Protein AF-A0A9E7IW46-F1 (afdb_monomer)

Foldseek 3Di:
DPDDPVVVVVVVVVVVVVVVVVVPPDDPDPPDDDDPPPPPPVPVVVVVVVVVVVVVVVVVVVVVVVVVVVVVVVVVVVVCCVPPVVVVVLQVVQQPDWEADPVVRDIDGGSAQADPVVRDGDPPPLPQFAFPVPRHTDGDDDQADPPPRGGTDD

Secondary structure (DSSP, 8-state):
-PPPHHHHHHHHHHHHHHHHHHHTSPPPPTT---------HHHHHHHHHHHHHHHHHHHHHHHHHHHHHHHHHHHHHHHHIIIIIIHHHHHHHHTT-EEE-TTT--EEE-SSSEETTTTEE--S----EEETTT--EESS--SB-TTT-PBEE-

Solvent-accessible surface area (backbone atoms only — not comparabl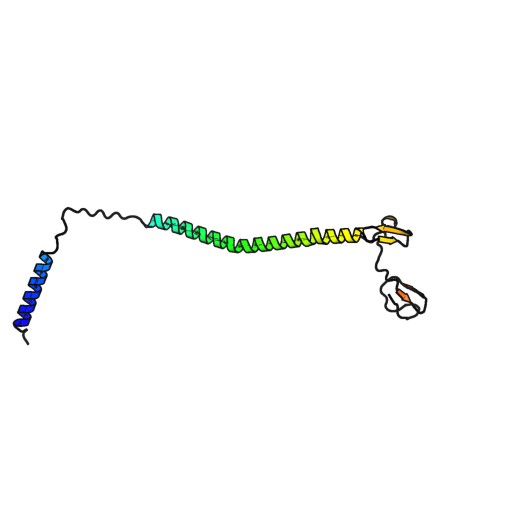e to full-atom values): 9333 Å² total; per-residue (Å²): 131,82,83,55,75,64,62,53,50,52,52,54,51,54,53,50,53,52,52,53,53,62,70,66,50,83,74,79,67,93,79,70,81,79,78,81,75,81,74,71,60,70,60,67,54,47,53,53,51,54,52,52,53,51,52,52,51,51,52,57,54,48,61,58,49,52,56,52,53,52,51,52,49,53,49,50,53,51,49,48,46,54,63,52,51,52,45,50,51,49,50,56,54,20,62,68,41,75,45,74,40,88,88,76,75,47,75,49,68,38,79,57,61,57,42,80,93,73,76,41,71,53,69,82,71,56,56,56,29,35,24,78,84,73,68,51,72,40,85,51,98,58,68,53,36,92,86,70,69,34,64,39,47,126

Radius of gyration: 52.68 Å; Cα contacts (8 Å, |Δi|>4): 105; chains: 1; bounding box: 88×34×141 Å

Mean predicted aligned error: 21.35 Å

pLDDT: mean 71.31, std 11.68, range [45.12, 92.69]

Structure (mmCIF, N/CA/C/O backbone):
data_AF-A0A9E7IW46-F1
#
_entry.id   AF-A0A9E7IW46-F1
#
loop_
_atom_site.group_PDB
_atom_site.id
_atom_site.type_symbol
_atom_site.label_atom_id
_atom_site.label_alt_id
_atom_site.label_comp_id
_atom_site.label_asym_id
_atom_site.label_entity_id
_atom_site.label_seq_id
_atom_site.pdbx_PDB_ins_code
_atom_site.Cartn_x
_atom_site.Cartn_y
_atom_site.Cartn_z
_atom_site.occupancy
_atom_site.B_iso_or_equiv
_atom_site.auth_seq_id
_atom_site.auth_comp_id
_atom_site.auth_asym_id
_atom_site.auth_atom_id
_atom_site.pdbx_PDB_model_num
ATOM 1 N N . MET A 1 1 ? 24.684 -23.004 -98.347 1.00 65.44 1 MET A N 1
ATOM 2 C CA . MET A 1 1 ? 24.538 -21.722 -99.066 1.00 65.44 1 MET A CA 1
ATOM 3 C C . MET A 1 1 ? 25.753 -20.869 -98.724 1.00 65.44 1 MET A C 1
ATOM 5 O O . MET A 1 1 ? 25.957 -20.652 -97.534 1.00 65.44 1 MET A O 1
ATOM 9 N N . PRO A 1 2 ? 26.607 -20.462 -99.676 1.00 74.56 2 PRO A N 1
ATOM 10 C CA . PRO A 1 2 ? 27.617 -19.445 -99.389 1.00 74.56 2 PRO A CA 1
ATOM 11 C C . PRO A 1 2 ? 26.929 -18.103 -99.060 1.00 74.56 2 PRO A C 1
ATOM 13 O O . PRO A 1 2 ? 25.852 -17.845 -99.607 1.00 74.56 2 PRO A O 1
ATOM 16 N N . PRO A 1 3 ? 27.501 -17.278 -98.162 1.00 72.75 3 PRO A N 1
ATOM 17 C CA . PRO A 1 3 ? 26.924 -15.987 -97.788 1.00 72.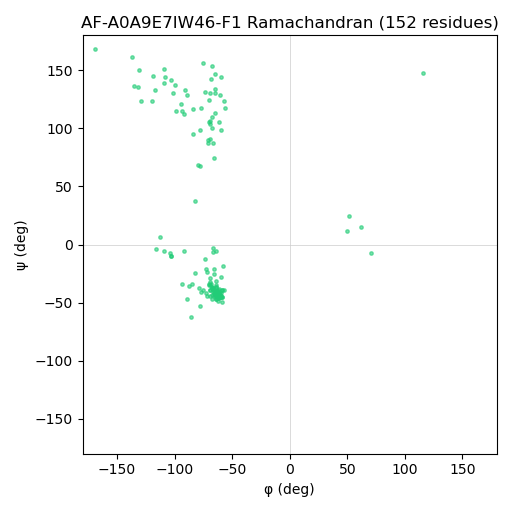75 3 PRO A CA 1
ATOM 18 C C . PRO A 1 3 ? 26.795 -15.068 -99.007 1.00 72.75 3 PRO A C 1
ATOM 20 O O . PRO A 1 3 ? 27.639 -15.100 -99.910 1.00 72.75 3 PRO A O 1
ATOM 23 N N . SER A 1 4 ? 25.728 -14.265 -99.044 1.00 82.75 4 SER A N 1
ATOM 24 C CA . SER A 1 4 ? 25.496 -13.346 -100.156 1.00 82.75 4 SER A CA 1
ATOM 25 C C . SER A 1 4 ? 26.556 -12.238 -100.158 1.00 82.75 4 SER A C 1
ATOM 27 O O . SER A 1 4 ? 27.130 -11.884 -99.125 1.00 82.75 4 SER A O 1
ATOM 29 N N . LYS A 1 5 ? 26.841 -11.669 -101.335 1.00 84.56 5 LYS A N 1
ATOM 30 C CA . LYS A 1 5 ? 27.820 -10.575 -101.467 1.00 84.56 5 LYS A CA 1
ATOM 31 C C . LYS A 1 5 ? 27.429 -9.345 -100.633 1.00 84.56 5 LYS A C 1
ATOM 33 O O . LYS A 1 5 ? 28.310 -8.609 -100.193 1.00 84.56 5 LYS A O 1
ATOM 38 N N . GLU A 1 6 ? 26.134 -9.151 -100.403 1.00 84.69 6 GLU A N 1
ATOM 39 C CA . GLU A 1 6 ? 25.577 -8.046 -99.620 1.00 84.69 6 GLU A CA 1
ATOM 40 C C . GLU A 1 6 ? 25.835 -8.231 -98.122 1.00 84.69 6 GLU A C 1
ATOM 42 O O . GLU A 1 6 ? 26.289 -7.294 -97.466 1.00 84.69 6 GLU A O 1
ATOM 47 N N . ASP A 1 7 ? 25.676 -9.452 -97.603 1.00 81.44 7 ASP A N 1
ATOM 48 C CA . ASP A 1 7 ? 25.956 -9.774 -96.194 1.00 81.44 7 ASP A CA 1
ATOM 49 C C . ASP A 1 7 ? 27.435 -9.555 -95.851 1.00 81.44 7 ASP A C 1
ATOM 51 O O . ASP A 1 7 ? 27.791 -9.032 -94.788 1.00 81.44 7 ASP A O 1
ATOM 55 N N . ILE A 1 8 ? 28.319 -9.914 -96.786 1.00 85.88 8 ILE A N 1
ATOM 56 C CA . ILE A 1 8 ? 29.760 -9.691 -96.654 1.00 85.88 8 ILE A CA 1
ATOM 57 C C . ILE A 1 8 ? 30.044 -8.183 -96.615 1.00 85.88 8 ILE A C 1
ATOM 59 O O . ILE A 1 8 ? 30.757 -7.716 -95.725 1.00 85.88 8 ILE A O 1
ATOM 63 N N . LEU A 1 9 ? 29.456 -7.405 -97.530 1.00 88.50 9 LEU A N 1
ATOM 64 C CA . LEU A 1 9 ? 29.654 -5.956 -97.594 1.00 88.50 9 LEU A CA 1
ATOM 65 C C . LEU A 1 9 ? 29.137 -5.241 -96.336 1.00 88.50 9 LEU A C 1
ATOM 67 O O . LEU A 1 9 ? 29.845 -4.397 -95.787 1.00 88.50 9 LEU A O 1
ATOM 71 N N . LEU A 1 10 ? 27.955 -5.617 -95.841 1.00 88.81 10 LEU A N 1
ATOM 72 C CA . LEU A 1 10 ? 27.380 -5.096 -94.596 1.00 88.81 10 LEU A CA 1
ATOM 73 C C . LEU A 1 10 ? 28.290 -5.374 -93.397 1.00 88.81 10 LEU A C 1
ATOM 75 O O . LEU A 1 10 ? 28.537 -4.485 -92.581 1.00 88.81 10 LEU A O 1
ATOM 79 N N . THR A 1 11 ? 28.866 -6.574 -93.332 1.00 85.75 11 THR A N 1
ATOM 80 C CA . THR A 1 11 ? 29.816 -6.943 -92.276 1.00 85.75 11 THR A CA 1
ATOM 81 C C . THR A 1 11 ? 31.098 -6.105 -92.351 1.00 85.75 11 THR A C 1
ATOM 83 O O . THR A 1 11 ? 31.601 -5.635 -91.326 1.00 85.75 11 THR A O 1
ATOM 86 N N . TYR A 1 12 ? 31.625 -5.864 -93.557 1.00 88.25 12 TYR A N 1
ATOM 87 C CA . TYR A 1 12 ? 32.799 -5.007 -93.753 1.00 88.25 12 TYR A CA 1
ATOM 88 C C . TYR A 1 12 ? 32.531 -3.545 -93.379 1.00 88.25 12 TYR A C 1
ATOM 90 O O . TYR A 1 12 ? 33.389 -2.911 -92.758 1.00 88.25 12 TYR A O 1
ATOM 98 N N . LEU A 1 13 ? 31.358 -3.010 -93.727 1.00 90.50 13 LEU A N 1
ATOM 99 C CA . LEU A 1 13 ? 30.970 -1.640 -93.386 1.00 90.50 13 LEU A CA 1
ATOM 100 C C . LEU A 1 13 ? 30.778 -1.475 -91.875 1.00 90.50 13 LEU A C 1
ATOM 102 O O . LEU A 1 13 ? 31.400 -0.591 -91.288 1.00 90.50 13 LEU A O 1
ATOM 106 N N . GLY A 1 14 ? 30.056 -2.392 -91.222 1.00 87.38 14 GLY A N 1
ATOM 107 C CA . GLY A 1 14 ? 29.874 -2.366 -89.768 1.00 87.38 14 GLY A CA 1
ATO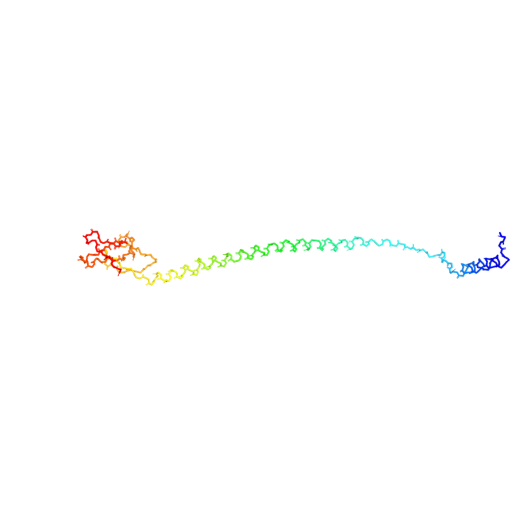M 108 C C . GLY A 1 14 ? 31.201 -2.424 -89.005 1.00 87.38 14 GLY A C 1
ATOM 109 O O . GLY A 1 14 ? 31.407 -1.685 -88.042 1.00 87.38 14 GLY A O 1
ATOM 110 N N . LYS A 1 15 ? 32.159 -3.233 -89.478 1.00 87.56 15 LYS A N 1
ATOM 111 C CA . LYS A 1 15 ? 33.501 -3.300 -88.879 1.00 87.56 15 LYS A CA 1
ATOM 112 C C . LYS A 1 15 ? 34.301 -2.009 -89.078 1.00 87.56 15 LYS A C 1
ATOM 114 O O . LYS A 1 15 ? 35.041 -1.602 -88.182 1.00 87.56 15 LYS A O 1
ATOM 119 N N . ARG A 1 16 ? 34.159 -1.352 -90.233 1.00 87.38 16 ARG A N 1
ATOM 120 C CA . ARG A 1 16 ? 34.808 -0.062 -90.510 1.00 87.38 16 ARG A CA 1
ATOM 121 C C . ARG A 1 16 ? 34.263 1.038 -89.597 1.00 87.38 16 ARG A C 1
ATOM 123 O O . ARG A 1 16 ? 35.059 1.793 -89.041 1.00 87.38 16 ARG A O 1
ATOM 130 N N . ASP A 1 17 ? 32.949 1.101 -89.416 1.00 86.94 17 ASP A N 1
ATOM 131 C CA . ASP A 1 17 ? 32.313 2.117 -88.574 1.00 86.94 17 ASP A CA 1
ATOM 132 C C . ASP A 1 17 ? 32.627 1.905 -87.088 1.00 86.94 17 ASP A C 1
ATOM 134 O O . ASP A 1 17 ? 32.957 2.862 -86.388 1.00 86.94 17 ASP A O 1
ATOM 138 N N . ALA A 1 18 ? 32.651 0.652 -86.619 1.00 80.38 18 ALA A N 1
ATOM 139 C CA . ALA A 1 18 ? 33.092 0.318 -85.263 1.00 80.38 18 ALA A CA 1
ATOM 140 C C . ALA A 1 18 ? 34.536 0.778 -84.991 1.00 80.38 18 ALA A C 1
ATOM 142 O O . ALA A 1 18 ? 34.806 1.406 -83.967 1.00 80.38 18 ALA A O 1
ATOM 143 N N . ASN A 1 19 ? 35.454 0.540 -85.934 1.00 80.38 19 ASN A N 1
ATOM 144 C CA . ASN A 1 19 ? 36.845 0.976 -85.799 1.00 80.38 19 ASN A CA 1
ATOM 145 C C . ASN A 1 19 ? 36.993 2.503 -85.835 1.00 80.38 19 ASN A C 1
ATOM 147 O O . ASN A 1 19 ? 37.801 3.047 -85.085 1.00 80.38 19 ASN A O 1
ATOM 151 N N . ARG A 1 20 ? 36.204 3.203 -86.661 1.00 80.94 20 ARG A N 1
ATOM 152 C CA . ARG A 1 20 ? 36.178 4.675 -86.683 1.00 80.94 20 ARG A CA 1
ATOM 153 C C . ARG A 1 20 ? 35.667 5.247 -85.356 1.00 80.94 20 ARG A C 1
ATOM 155 O O . ARG A 1 20 ? 36.205 6.231 -84.862 1.00 80.94 20 ARG A O 1
ATOM 162 N N . ASN A 1 21 ? 34.654 4.628 -84.755 1.00 77.00 21 ASN A N 1
ATOM 163 C CA . ASN A 1 21 ? 34.133 5.065 -83.460 1.00 77.00 21 ASN A CA 1
ATOM 164 C C . ASN A 1 21 ? 35.147 4.837 -82.330 1.00 77.00 21 ASN A C 1
ATOM 166 O O . ASN A 1 21 ? 35.302 5.704 -81.475 1.00 77.00 21 ASN A O 1
ATOM 170 N N . LEU A 1 22 ? 35.894 3.730 -82.368 1.00 75.44 22 LEU A N 1
ATOM 171 C CA . LEU A 1 22 ? 36.957 3.448 -81.400 1.00 75.44 22 LEU A CA 1
ATOM 172 C C . LEU A 1 22 ? 38.167 4.386 -81.556 1.00 75.44 22 LEU A C 1
ATOM 174 O O . LEU A 1 22 ? 38.800 4.736 -80.567 1.00 75.44 22 LEU A O 1
ATOM 178 N N . SER A 1 23 ? 38.491 4.841 -82.772 1.00 74.00 23 SER A N 1
ATOM 179 C CA . SER A 1 23 ? 39.558 5.839 -82.958 1.00 74.00 23 SER A CA 1
ATOM 180 C C . SER A 1 23 ? 39.166 7.236 -82.475 1.00 74.00 23 SER A C 1
ATOM 182 O O . SER A 1 23 ? 40.042 8.038 -82.167 1.00 74.00 23 SER A O 1
ATOM 184 N N . ASN A 1 24 ? 37.864 7.531 -82.417 1.00 70.75 24 ASN A N 1
ATOM 185 C CA . ASN A 1 24 ? 37.338 8.839 -82.025 1.00 70.75 24 ASN A CA 1
ATOM 186 C C . ASN A 1 24 ? 37.047 8.954 -80.520 1.00 70.75 24 ASN A C 1
ATOM 188 O O . ASN A 1 24 ? 36.697 10.040 -80.058 1.00 70.75 24 ASN A O 1
ATOM 192 N N . THR A 1 25 ? 37.177 7.873 -79.741 1.00 66.75 25 THR A N 1
ATOM 193 C CA . THR A 1 25 ? 37.107 7.981 -78.279 1.00 66.75 25 THR A CA 1
ATOM 194 C C . THR A 1 25 ? 38.342 8.719 -77.760 1.00 66.75 25 THR A C 1
ATOM 196 O O . THR A 1 25 ? 39.456 8.351 -78.143 1.00 66.75 25 THR A O 1
ATOM 199 N N . PRO A 1 26 ? 38.180 9.741 -76.899 1.00 67.00 26 PRO A N 1
ATOM 200 C CA . PRO A 1 26 ? 39.309 10.478 -76.348 1.00 67.00 26 PRO A CA 1
ATOM 201 C C . PRO A 1 26 ? 40.249 9.510 -75.625 1.00 67.00 26 PRO A C 1
ATOM 203 O O . PRO A 1 26 ? 39.835 8.751 -74.746 1.00 67.00 26 PRO A O 1
ATOM 206 N N . LYS A 1 27 ? 41.514 9.502 -76.048 1.00 63.44 27 LYS A N 1
ATOM 207 C CA . LYS A 1 27 ? 42.568 8.682 -75.449 1.00 63.44 27 LYS A CA 1
ATOM 208 C C . LYS A 1 27 ? 42.784 9.185 -74.013 1.00 63.44 27 LYS A C 1
ATOM 210 O O . LYS A 1 27 ? 42.898 10.398 -73.846 1.00 63.44 27 LYS A O 1
ATOM 215 N N . PRO A 1 28 ? 42.798 8.319 -72.986 1.00 63.12 28 PRO A N 1
ATOM 216 C CA . PRO A 1 28 ? 43.027 8.774 -71.620 1.00 63.12 28 PRO A CA 1
ATOM 217 C C . PRO A 1 28 ? 44.402 9.445 -71.537 1.00 63.12 28 PRO A C 1
ATOM 219 O O . PRO A 1 28 ? 45.390 8.876 -72.003 1.00 63.12 28 PRO A O 1
ATOM 222 N N . ASP A 1 29 ? 44.442 10.661 -70.990 1.00 65.06 29 ASP A N 1
ATOM 223 C CA . ASP A 1 29 ? 45.666 11.448 -70.839 1.00 65.06 29 ASP A CA 1
ATOM 224 C C . ASP A 1 29 ? 46.719 10.652 -70.055 1.00 65.06 29 ASP A C 1
ATOM 226 O O . ASP A 1 29 ? 46.544 10.330 -68.879 1.00 65.06 29 ASP A O 1
ATOM 230 N N . GLU A 1 30 ? 47.844 10.368 -70.712 1.00 62.75 30 GLU A N 1
ATOM 231 C CA . GLU A 1 30 ? 48.945 9.519 -70.227 1.00 62.75 30 GLU A CA 1
ATOM 232 C C . GLU A 1 30 ? 49.665 10.090 -68.982 1.00 62.75 30 GLU A C 1
ATOM 234 O O . GLU A 1 30 ? 50.493 9.419 -68.376 1.00 62.75 30 GLU A O 1
ATOM 239 N N . ASN A 1 31 ? 49.309 11.307 -68.548 1.00 59.41 31 ASN A N 1
ATOM 240 C CA . ASN A 1 31 ? 49.884 11.989 -67.383 1.00 59.41 31 ASN A CA 1
ATOM 241 C C . ASN A 1 31 ? 48.914 12.178 -66.198 1.00 59.41 31 ASN A C 1
ATOM 243 O O . ASN A 1 31 ? 49.279 12.829 -65.216 1.00 59.41 31 ASN A O 1
ATOM 247 N N . LEU A 1 32 ? 47.698 11.616 -66.231 1.00 60.91 32 LEU A N 1
ATOM 248 C CA . LEU A 1 32 ? 46.815 11.643 -65.060 1.00 60.91 32 LEU A CA 1
ATOM 249 C C . LEU A 1 32 ? 47.141 10.498 -64.090 1.00 60.91 32 LEU A C 1
ATOM 251 O O . LEU A 1 32 ? 46.637 9.380 -64.192 1.00 60.91 32 LEU A O 1
ATOM 255 N N . VAL A 1 33 ? 47.962 10.808 -63.085 1.00 57.22 33 VAL A N 1
ATOM 256 C CA . VAL A 1 33 ? 48.151 9.960 -61.902 1.00 57.22 33 VAL A CA 1
ATOM 257 C C . VAL A 1 33 ? 46.849 9.956 -61.097 1.00 57.22 33 VAL A C 1
ATOM 259 O O . VAL A 1 33 ? 46.566 10.886 -60.340 1.00 57.22 33 VAL A O 1
ATOM 262 N N . TYR A 1 34 ? 46.045 8.904 -61.233 1.00 59.41 34 TYR A N 1
ATOM 263 C CA . TYR A 1 34 ? 44.908 8.685 -60.345 1.00 59.41 34 TYR A CA 1
ATOM 264 C C . TYR A 1 34 ? 45.439 8.297 -58.954 1.00 59.41 34 TYR A C 1
ATOM 266 O O . TYR A 1 34 ? 45.914 7.188 -58.716 1.00 59.41 34 TYR A O 1
ATOM 274 N N . LYS A 1 35 ? 45.378 9.219 -57.990 1.00 52.25 35 LYS A N 1
ATOM 275 C CA . LYS A 1 35 ? 45.518 8.853 -56.576 1.00 52.25 35 LYS A CA 1
ATOM 276 C C . LYS A 1 35 ? 44.189 8.261 -56.121 1.00 52.25 35 LYS A C 1
ATOM 278 O O . LYS A 1 35 ? 43.264 8.997 -55.795 1.00 52.25 35 LYS A O 1
ATOM 283 N N . ALA A 1 36 ? 44.089 6.935 -56.084 1.00 53.88 36 ALA A N 1
ATOM 284 C CA . ALA A 1 36 ? 43.019 6.277 -55.345 1.00 53.88 36 ALA A CA 1
ATOM 285 C C . ALA A 1 36 ? 43.268 6.494 -53.844 1.00 53.88 36 ALA A C 1
ATOM 287 O O . ALA A 1 36 ? 43.995 5.740 -53.197 1.00 53.88 36 ALA A O 1
ATOM 288 N N . THR A 1 37 ? 42.716 7.565 -53.279 1.00 50.84 37 THR A N 1
ATOM 289 C CA . THR A 1 37 ? 42.599 7.705 -51.829 1.00 50.84 37 THR A CA 1
ATOM 290 C C . THR A 1 37 ? 41.579 6.681 -51.350 1.00 50.84 37 THR A C 1
ATOM 292 O O . THR A 1 37 ? 40.378 6.854 -51.531 1.00 50.84 37 THR A O 1
ATOM 295 N N . ILE A 1 38 ? 42.060 5.589 -50.749 1.00 57.91 38 ILE A N 1
ATOM 296 C CA . ILE A 1 38 ? 41.222 4.697 -49.944 1.00 57.91 38 ILE A CA 1
ATOM 297 C C . ILE A 1 38 ? 40.799 5.514 -48.722 1.00 57.91 38 ILE A C 1
ATOM 299 O O . ILE A 1 38 ? 41.480 5.548 -47.696 1.00 57.91 38 ILE A O 1
ATOM 303 N N . GLU A 1 39 ? 39.702 6.250 -48.847 1.00 52.59 39 GLU A N 1
ATOM 304 C CA . GLU A 1 39 ? 39.070 6.862 -47.695 1.00 52.59 39 GLU A CA 1
ATOM 305 C C . GLU A 1 39 ? 38.477 5.727 -46.866 1.00 52.59 39 GLU A C 1
ATOM 307 O O . GLU A 1 39 ? 37.487 5.102 -47.244 1.00 52.59 39 GLU A O 1
ATOM 312 N N . ASN A 1 40 ? 39.116 5.423 -45.737 1.00 53.47 40 ASN A N 1
ATOM 313 C CA . ASN A 1 40 ? 38.602 4.492 -44.740 1.00 53.47 40 ASN A CA 1
ATOM 314 C C . ASN A 1 40 ? 37.317 5.064 -44.106 1.00 53.47 40 ASN A C 1
ATOM 316 O O . ASN A 1 40 ? 37.296 5.490 -42.949 1.00 53.47 40 ASN A O 1
ATOM 320 N N . TYR A 1 41 ? 36.214 5.034 -44.857 1.00 50.31 41 TYR A N 1
ATOM 321 C CA . TYR A 1 41 ? 34.854 5.359 -44.415 1.00 50.31 41 TYR A CA 1
ATOM 322 C C . TYR A 1 41 ? 34.411 4.465 -43.236 1.00 50.31 41 TYR A C 1
ATOM 324 O O . TYR A 1 41 ? 33.533 4.817 -42.447 1.00 50.31 41 TYR A O 1
ATOM 332 N N . SER A 1 42 ? 35.097 3.332 -43.055 1.00 52.16 42 SER A N 1
ATOM 333 C CA . SER A 1 42 ? 34.845 2.324 -42.027 1.00 52.16 42 SER A CA 1
ATOM 334 C C . SER A 1 42 ? 35.090 2.786 -40.580 1.00 52.16 42 SER A C 1
ATOM 336 O O . SER A 1 42 ? 34.525 2.189 -39.668 1.00 52.16 42 SER A O 1
ATOM 338 N N . TYR A 1 43 ? 35.885 3.833 -40.320 1.00 53.72 43 TYR A N 1
ATOM 339 C CA . TYR A 1 43 ? 36.173 4.271 -38.938 1.00 53.72 43 TYR A CA 1
ATOM 340 C C . TYR A 1 43 ? 35.230 5.379 -38.441 1.00 53.72 43 TYR A C 1
ATOM 342 O O . TYR A 1 43 ? 34.860 5.413 -37.265 1.00 53.72 43 TYR A O 1
ATOM 350 N N . LYS A 1 44 ? 34.801 6.282 -39.334 1.00 54.34 44 LYS A N 1
ATOM 351 C CA . LYS A 1 44 ? 33.903 7.396 -38.983 1.00 54.34 44 LYS A CA 1
ATOM 352 C C . LYS A 1 44 ? 32.455 6.925 -38.836 1.00 54.34 44 LYS A C 1
ATOM 354 O O . LYS A 1 44 ? 31.798 7.323 -37.881 1.00 54.34 44 LYS A O 1
ATOM 359 N N . ALA A 1 45 ? 31.994 6.036 -39.719 1.00 57.75 45 ALA A N 1
ATOM 360 C CA . ALA A 1 45 ? 30.675 5.412 -39.608 1.00 57.75 45 ALA A CA 1
ATOM 361 C C . ALA A 1 45 ? 30.600 4.433 -38.420 1.00 57.75 45 ALA A C 1
ATOM 363 O O . ALA A 1 45 ? 29.620 4.439 -37.678 1.00 57.75 45 ALA A O 1
ATOM 364 N N . GLY A 1 46 ? 31.671 3.668 -38.169 1.00 64.62 46 GLY A N 1
ATOM 365 C CA . GLY A 1 46 ? 31.751 2.729 -37.043 1.00 64.62 46 GLY A CA 1
ATOM 366 C C . GLY A 1 46 ? 31.574 3.396 -35.676 1.00 64.62 46 GLY A C 1
ATOM 367 O O . GLY A 1 46 ? 30.864 2.868 -34.825 1.00 64.62 46 GLY A O 1
ATOM 368 N N . LYS A 1 47 ? 32.132 4.600 -35.478 1.00 72.25 47 LYS A N 1
ATOM 369 C CA . LYS A 1 47 ? 31.964 5.364 -34.229 1.00 72.25 47 LYS A CA 1
ATOM 370 C C . LYS A 1 47 ? 30.502 5.670 -33.907 1.00 72.25 47 LYS A C 1
ATOM 372 O O . LYS A 1 47 ? 30.083 5.482 -32.768 1.00 72.25 47 LYS A O 1
ATOM 377 N N . TRP A 1 48 ? 29.723 6.107 -34.894 1.00 79.75 48 TRP A N 1
ATOM 378 C CA . TRP A 1 48 ? 28.305 6.410 -34.689 1.00 79.75 48 TRP A CA 1
ATOM 379 C C . TRP A 1 48 ? 27.478 5.150 -34.445 1.00 79.75 48 TRP A C 1
ATOM 381 O O . TRP A 1 48 ? 26.577 5.175 -33.615 1.00 79.75 48 TRP A O 1
ATOM 391 N N . ILE A 1 49 ? 27.831 4.033 -35.085 1.00 81.38 49 ILE A N 1
ATOM 392 C CA . ILE A 1 49 ? 27.174 2.741 -34.852 1.00 81.38 49 ILE A CA 1
ATOM 393 C C . ILE A 1 49 ? 27.360 2.296 -33.396 1.00 81.38 49 ILE A C 1
ATOM 395 O O . ILE A 1 49 ? 26.383 1.932 -32.748 1.00 81.38 49 ILE A O 1
ATOM 399 N N . VAL A 1 50 ? 28.576 2.393 -32.843 1.00 81.56 50 VAL A N 1
ATOM 400 C CA . VAL A 1 50 ? 28.821 2.043 -31.431 1.00 81.56 50 VAL A CA 1
ATOM 401 C C . VAL A 1 50 ? 28.007 2.932 -30.485 1.00 81.56 50 VAL A C 1
ATOM 403 O O . VAL A 1 50 ? 27.387 2.428 -29.550 1.00 81.56 50 VAL A O 1
ATOM 406 N N . VAL A 1 51 ? 27.939 4.240 -30.753 1.00 85.88 51 VAL A N 1
ATOM 407 C CA . VAL A 1 51 ? 27.140 5.181 -29.949 1.00 85.88 51 VAL A CA 1
ATOM 408 C C . VAL A 1 51 ? 25.645 4.849 -30.010 1.00 85.88 51 VAL A C 1
ATOM 410 O O . VAL A 1 51 ? 24.986 4.836 -28.973 1.00 85.88 51 VAL A O 1
ATOM 413 N N . ILE A 1 52 ? 25.112 4.523 -31.192 1.00 85.81 52 ILE A N 1
ATOM 414 C CA . ILE A 1 52 ? 23.701 4.149 -31.375 1.00 85.81 52 ILE A CA 1
ATOM 415 C C . ILE A 1 52 ? 23.377 2.847 -30.636 1.00 85.81 52 ILE A C 1
ATOM 417 O O . ILE A 1 52 ? 22.339 2.765 -29.9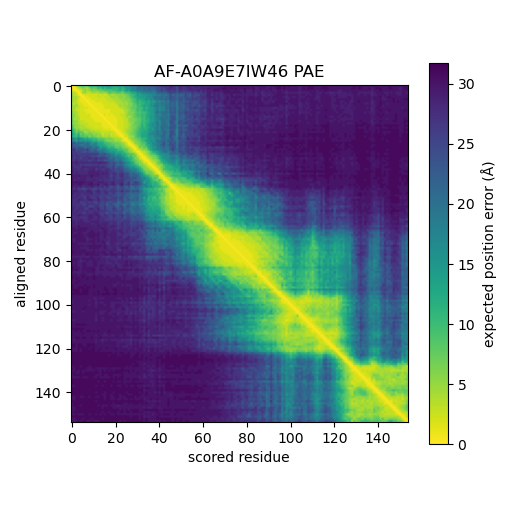78 1.00 85.81 52 ILE A O 1
ATOM 421 N N . VAL A 1 53 ? 24.257 1.845 -30.696 1.00 86.56 53 VAL A N 1
ATOM 422 C CA . VAL A 1 53 ? 24.060 0.564 -29.998 1.00 86.56 53 VAL A CA 1
ATOM 423 C C . VAL A 1 53 ? 24.063 0.761 -28.481 1.00 86.56 53 VAL A C 1
ATOM 425 O O . VAL A 1 53 ? 23.179 0.244 -27.801 1.00 86.56 53 VAL A O 1
ATOM 428 N N . ILE A 1 54 ? 24.994 1.559 -27.949 1.00 86.06 54 ILE A N 1
ATOM 429 C CA . ILE A 1 54 ? 25.056 1.872 -26.514 1.00 86.06 54 ILE A CA 1
ATOM 430 C C . ILE A 1 54 ? 23.811 2.648 -26.073 1.00 86.06 54 ILE A C 1
ATOM 432 O O . ILE A 1 54 ? 23.187 2.278 -25.083 1.00 86.06 54 ILE A O 1
ATOM 436 N N . LEU A 1 55 ? 23.403 3.683 -26.815 1.00 85.12 55 LEU A N 1
ATOM 437 C CA . LEU A 1 55 ? 22.184 4.442 -26.513 1.00 85.12 55 LEU A CA 1
ATOM 438 C C . LEU A 1 55 ? 20.939 3.552 -26.551 1.00 85.12 55 LEU A C 1
ATOM 440 O O . LEU A 1 55 ? 20.108 3.630 -25.652 1.00 85.12 55 LEU A O 1
ATOM 444 N N . SER A 1 56 ? 20.833 2.665 -27.540 1.00 83.06 56 SER A N 1
ATOM 445 C CA . SER A 1 56 ? 19.720 1.715 -27.641 1.00 83.06 56 SER A CA 1
ATOM 446 C C . SER A 1 56 ? 19.684 0.768 -26.440 1.00 83.06 56 SER A C 1
ATOM 448 O O . SER A 1 56 ? 18.626 0.570 -25.846 1.00 83.06 56 SER A O 1
ATOM 450 N N . PHE A 1 57 ? 20.844 0.253 -26.022 1.00 80.69 57 PHE A N 1
ATOM 451 C CA . PHE A 1 57 ? 20.968 -0.612 -24.850 1.00 80.69 57 PHE A CA 1
ATOM 452 C C . PHE A 1 57 ? 20.585 0.115 -23.550 1.00 80.69 57 PHE A C 1
ATOM 454 O O . PHE A 1 57 ? 19.815 -0.400 -22.736 1.00 80.69 57 PHE A O 1
ATOM 461 N N . ILE A 1 58 ? 21.045 1.354 -23.384 1.00 79.44 58 ILE A N 1
ATOM 462 C CA . ILE A 1 58 ? 20.700 2.210 -22.247 1.00 79.44 58 ILE A CA 1
ATOM 463 C C . ILE A 1 58 ? 19.183 2.466 -22.198 1.00 79.44 58 ILE A C 1
ATOM 465 O O . ILE A 1 58 ? 18.565 2.305 -21.146 1.00 79.44 58 ILE A O 1
ATOM 469 N N . MET A 1 59 ? 18.556 2.785 -23.333 1.00 73.69 59 MET A N 1
ATOM 470 C CA . MET A 1 59 ? 17.107 3.004 -23.407 1.00 73.69 59 MET A CA 1
ATOM 471 C C . MET A 1 59 ? 16.306 1.738 -23.073 1.00 73.69 59 MET A C 1
ATOM 473 O O . MET A 1 59 ? 15.285 1.828 -22.390 1.00 73.69 59 MET A O 1
ATOM 477 N N . THR A 1 60 ? 16.780 0.550 -23.468 1.00 74.69 60 THR A N 1
ATOM 478 C CA . THR A 1 60 ? 16.138 -0.719 -23.081 1.00 74.69 60 THR A CA 1
ATOM 479 C C . 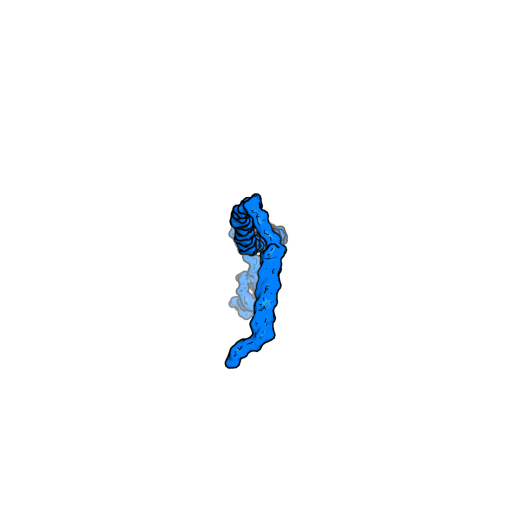THR A 1 60 ? 16.262 -1.030 -21.589 1.00 74.69 60 THR A C 1
ATOM 481 O O . THR A 1 60 ? 15.319 -1.559 -21.001 1.00 74.69 60 THR A O 1
ATOM 484 N N . LEU A 1 61 ? 17.369 -0.646 -20.944 1.00 69.62 61 LEU A N 1
ATOM 485 C CA . LEU A 1 61 ? 17.520 -0.781 -19.493 1.00 69.62 61 LEU A CA 1
ATOM 486 C C . LEU A 1 61 ? 16.560 0.158 -18.750 1.00 69.62 61 LEU A C 1
ATOM 488 O O . LEU A 1 61 ? 15.880 -0.262 -17.813 1.00 69.62 61 LEU A O 1
ATOM 492 N N . PHE A 1 62 ? 16.428 1.407 -19.201 1.00 66.81 62 PHE A N 1
ATOM 493 C CA . PHE A 1 62 ? 15.519 2.373 -18.580 1.00 66.81 62 PHE A CA 1
ATOM 494 C C . PHE A 1 62 ? 14.033 2.052 -18.784 1.00 66.81 62 PHE A C 1
ATOM 496 O O . PHE A 1 62 ? 13.234 2.345 -17.893 1.00 66.81 62 PHE A O 1
ATOM 503 N N . ALA A 1 63 ? 13.658 1.389 -19.882 1.00 65.38 63 ALA A N 1
ATOM 504 C CA . ALA A 1 63 ? 12.282 0.940 -20.104 1.00 65.38 63 ALA A CA 1
ATOM 505 C C . ALA A 1 63 ? 11.803 -0.052 -19.023 1.00 65.38 63 ALA A C 1
ATOM 507 O O . ALA A 1 63 ? 10.668 0.043 -18.555 1.00 65.38 63 ALA A O 1
ATOM 508 N N . GLY A 1 64 ? 12.675 -0.959 -18.566 1.00 65.69 64 GLY A N 1
ATOM 509 C CA . GLY A 1 64 ? 12.364 -1.882 -17.466 1.00 65.69 64 GLY A CA 1
ATOM 510 C C . GLY A 1 64 ? 12.394 -1.213 -16.088 1.00 65.69 64 GLY A C 1
ATOM 511 O O . GLY A 1 64 ? 11.536 -1.466 -15.240 1.00 65.69 64 GLY A O 1
ATOM 512 N N . ILE A 1 65 ? 13.353 -0.308 -15.869 1.00 67.69 65 ILE A N 1
ATOM 513 C CA . ILE A 1 65 ? 13.537 0.378 -14.581 1.00 67.69 65 ILE A CA 1
ATOM 514 C C . ILE A 1 65 ? 12.391 1.364 -14.304 1.00 67.69 65 ILE A C 1
ATOM 516 O O . ILE A 1 65 ? 11.955 1.484 -13.159 1.00 67.69 65 ILE A O 1
ATOM 520 N N . GLY A 1 66 ? 11.841 2.014 -15.337 1.00 69.69 66 GLY A N 1
ATOM 521 C CA . GLY A 1 66 ? 10.700 2.923 -15.198 1.00 69.69 66 GLY A CA 1
ATOM 522 C C . GLY A 1 66 ? 9.480 2.259 -14.553 1.00 69.69 66 GLY A C 1
ATOM 523 O O . GLY A 1 66 ? 8.847 2.852 -13.680 1.00 69.69 66 GLY A O 1
ATOM 524 N N . SER A 1 67 ? 9.203 0.995 -14.899 1.00 78.00 67 SER A N 1
ATOM 525 C CA . SER A 1 67 ? 8.107 0.224 -14.296 1.00 78.00 67 SER A CA 1
ATOM 526 C C . SER A 1 67 ? 8.349 -0.070 -12.814 1.00 78.00 67 SER A C 1
ATOM 528 O O . SER A 1 67 ? 7.417 -0.015 -12.009 1.00 78.00 67 SER A O 1
ATOM 530 N N . LEU A 1 68 ? 9.595 -0.364 -12.433 1.00 80.56 68 LEU A N 1
ATOM 531 C CA . LEU A 1 68 ? 9.950 -0.614 -11.036 1.00 80.56 68 LEU A CA 1
ATOM 532 C C . LEU A 1 68 ? 9.849 0.667 -10.208 1.00 80.56 68 LEU A C 1
ATOM 534 O O . LEU A 1 68 ? 9.237 0.644 -9.142 1.00 80.56 68 LEU A O 1
ATOM 538 N N . ILE A 1 69 ? 10.357 1.791 -10.719 1.00 83.81 69 ILE A N 1
ATOM 539 C CA . ILE A 1 69 ? 10.261 3.096 -10.050 1.00 83.81 69 ILE A CA 1
ATOM 540 C C . ILE A 1 69 ? 8.794 3.498 -9.846 1.00 83.81 69 ILE A C 1
ATOM 542 O O . ILE A 1 69 ? 8.425 3.892 -8.742 1.00 83.81 69 ILE A O 1
ATOM 546 N N . LEU A 1 70 ? 7.940 3.340 -10.865 1.00 82.19 70 LEU A N 1
ATOM 547 C CA . LEU A 1 70 ? 6.499 3.593 -10.748 1.00 82.19 70 LEU A CA 1
ATOM 548 C C . LEU A 1 70 ? 5.846 2.703 -9.685 1.00 82.19 70 LEU A C 1
ATOM 550 O O . LEU A 1 70 ? 5.085 3.203 -8.859 1.00 82.19 70 LEU A O 1
ATOM 554 N N . SER A 1 71 ? 6.179 1.409 -9.651 1.00 87.19 71 SER A N 1
ATOM 555 C CA . SER A 1 71 ? 5.645 0.489 -8.637 1.00 87.19 71 SER A CA 1
ATOM 556 C C . SER A 1 71 ? 6.061 0.876 -7.213 1.00 87.19 71 SER A C 1
ATOM 558 O O . SER A 1 71 ? 5.221 0.920 -6.314 1.00 87.19 71 SER A O 1
ATOM 560 N N . LEU A 1 72 ? 7.332 1.241 -7.011 1.00 89.00 72 LEU A N 1
ATOM 561 C CA . LEU A 1 72 ? 7.857 1.676 -5.717 1.00 89.00 72 LEU A CA 1
ATOM 562 C C . LEU A 1 72 ? 7.239 3.004 -5.281 1.00 89.00 72 LEU A C 1
ATOM 564 O O . LEU A 1 72 ? 6.923 3.176 -4.106 1.00 89.00 72 LEU A O 1
ATOM 568 N N . PHE A 1 73 ? 7.009 3.920 -6.222 1.00 91.31 73 PHE A N 1
ATOM 569 C CA . PHE A 1 73 ? 6.331 5.181 -5.952 1.00 91.31 73 PHE A CA 1
ATOM 570 C C . PHE A 1 73 ? 4.880 4.958 -5.509 1.00 91.31 73 PHE A C 1
ATOM 572 O O . PHE A 1 73 ? 4.454 5.521 -4.502 1.00 91.31 73 PHE A O 1
ATOM 579 N N . VAL A 1 74 ? 4.135 4.081 -6.191 1.00 91.31 74 VAL A N 1
ATOM 580 C CA . VAL A 1 74 ? 2.766 3.721 -5.785 1.00 91.31 74 VAL A CA 1
ATOM 581 C C . VAL A 1 74 ? 2.760 3.090 -4.390 1.00 91.31 74 VAL A C 1
ATOM 583 O O . VAL A 1 74 ? 1.955 3.487 -3.549 1.00 91.31 74 VAL A O 1
ATOM 586 N N . LEU A 1 75 ? 3.686 2.169 -4.099 1.00 91.94 75 LEU A N 1
ATOM 587 C CA . LEU A 1 75 ? 3.817 1.579 -2.764 1.00 91.94 75 LEU A CA 1
ATOM 588 C C . LEU A 1 75 ? 4.142 2.628 -1.694 1.00 91.94 75 LEU A C 1
ATOM 590 O O . LEU A 1 75 ? 3.546 2.593 -0.620 1.00 91.94 75 LEU A O 1
ATOM 594 N N . ALA A 1 76 ? 5.029 3.583 -1.981 1.00 91.94 76 ALA A N 1
ATOM 595 C CA . ALA A 1 76 ? 5.362 4.668 -1.062 1.00 91.94 76 ALA A CA 1
ATOM 596 C C . ALA A 1 76 ? 4.155 5.580 -0.787 1.00 91.94 76 ALA A C 1
ATOM 598 O O . ALA A 1 76 ? 3.881 5.902 0.370 1.00 91.94 76 ALA A O 1
ATOM 599 N N . VAL A 1 77 ? 3.383 5.945 -1.817 1.00 92.69 77 VAL A N 1
ATOM 600 C CA . VAL A 1 77 ? 2.153 6.742 -1.664 1.00 92.69 77 VAL A CA 1
ATOM 601 C C . VAL A 1 77 ? 1.119 5.995 -0.821 1.00 92.69 77 VAL A C 1
ATOM 603 O O . VAL A 1 77 ? 0.559 6.568 0.117 1.00 92.69 77 VAL A O 1
ATOM 606 N N . VAL A 1 78 ? 0.898 4.704 -1.095 1.00 92.31 78 VAL A N 1
ATOM 607 C CA . VAL A 1 78 ? -0.003 3.852 -0.301 1.00 92.31 78 VAL A CA 1
ATOM 608 C C . VAL A 1 78 ? 0.484 3.760 1.146 1.00 92.31 78 VAL A C 1
ATOM 610 O O . VAL A 1 78 ? -0.307 3.936 2.074 1.00 92.31 78 VAL A O 1
ATOM 613 N N . PHE A 1 79 ? 1.783 3.551 1.359 1.00 92.31 79 PHE A N 1
ATOM 614 C CA . PHE A 1 79 ? 2.380 3.487 2.689 1.00 92.31 79 PHE A CA 1
ATOM 615 C C . PHE A 1 79 ? 2.145 4.784 3.475 1.00 92.31 79 PHE A C 1
ATOM 617 O O . PHE A 1 79 ? 1.632 4.739 4.594 1.00 92.31 79 PHE A O 1
ATOM 624 N N . VAL A 1 80 ? 2.429 5.947 2.880 1.00 90.75 80 VAL A N 1
ATOM 625 C CA . VAL A 1 80 ? 2.204 7.260 3.508 1.00 90.75 80 VAL A CA 1
ATOM 626 C C . VAL A 1 80 ? 0.718 7.495 3.798 1.00 90.75 80 VAL A C 1
ATOM 628 O O . VAL A 1 80 ? 0.367 7.961 4.886 1.00 90.75 80 VAL A O 1
ATOM 631 N N . TYR A 1 81 ? -0.175 7.130 2.878 1.00 90.56 81 TYR A N 1
ATOM 632 C CA . TYR A 1 81 ? -1.618 7.264 3.074 1.00 90.56 81 TYR A CA 1
ATOM 633 C C . TYR A 1 81 ? -2.128 6.415 4.254 1.00 90.56 81 TYR A C 1
ATOM 635 O O . TYR A 1 81 ? -2.823 6.925 5.141 1.00 90.56 81 TYR A O 1
ATOM 643 N N . TYR A 1 82 ? -1.755 5.132 4.316 1.00 87.44 82 TYR A N 1
ATOM 644 C CA . TYR A 1 82 ? -2.206 4.227 5.378 1.00 87.44 82 TYR A CA 1
ATOM 645 C C . TYR A 1 82 ? -1.564 4.538 6.737 1.00 87.44 82 TYR A C 1
ATOM 647 O O . TYR A 1 82 ? -2.264 4.570 7.751 1.00 87.44 82 TYR A O 1
ATOM 655 N N . T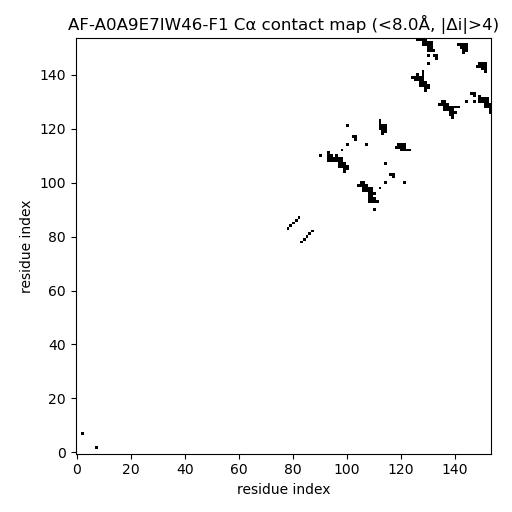YR A 1 83 ? -0.255 4.784 6.789 1.00 84.25 83 TYR A N 1
ATOM 656 C CA . TYR A 1 83 ? 0.437 4.998 8.062 1.00 84.25 83 TYR A CA 1
ATOM 657 C C . TYR A 1 83 ? 0.364 6.438 8.568 1.00 84.25 83 TYR A C 1
ATOM 659 O O . TYR A 1 83 ? 0.296 6.639 9.779 1.00 84.25 83 TYR A O 1
ATOM 667 N N . GLY A 1 84 ? 0.358 7.433 7.682 1.00 78.12 84 GLY A N 1
ATOM 668 C CA . GLY A 1 84 ? 0.280 8.844 8.057 1.00 78.12 84 GLY A CA 1
ATOM 669 C C . GLY A 1 84 ? -1.161 9.305 8.243 1.00 78.12 84 GLY A C 1
ATOM 670 O O . GLY A 1 84 ? -1.570 9.687 9.340 1.00 78.12 84 GLY A O 1
ATOM 671 N N . ILE A 1 85 ? -1.957 9.244 7.173 1.00 78.00 85 ILE A N 1
ATOM 672 C CA . ILE A 1 85 ? -3.287 9.869 7.142 1.00 78.00 85 ILE A CA 1
ATOM 673 C C . ILE A 1 85 ? -4.316 9.024 7.898 1.00 78.00 85 ILE A C 1
ATOM 675 O O . ILE A 1 85 ? -4.965 9.530 8.815 1.00 78.00 85 ILE A O 1
ATOM 679 N N . LYS A 1 86 ? -4.450 7.728 7.582 1.00 77.88 86 LYS A N 1
ATOM 680 C CA . LYS A 1 86 ? -5.453 6.862 8.234 1.00 77.88 86 LYS A CA 1
ATOM 681 C C . LYS A 1 86 ? -5.197 6.709 9.737 1.00 77.88 86 LYS A C 1
ATOM 683 O O . LYS A 1 86 ? -6.142 6.778 10.523 1.00 77.88 86 LYS A O 1
ATOM 688 N N . ARG A 1 87 ? -3.934 6.577 10.158 1.00 71.69 87 ARG A N 1
ATOM 689 C CA . ARG A 1 87 ? -3.567 6.532 11.584 1.00 71.69 87 ARG A CA 1
ATOM 690 C C . ARG A 1 87 ? -3.833 7.861 12.292 1.00 71.69 87 ARG A C 1
ATOM 692 O O . ARG A 1 87 ? -4.354 7.860 13.402 1.00 71.69 87 ARG A O 1
ATOM 699 N N . SER A 1 88 ? -3.537 8.992 11.649 1.00 66.38 88 SER A N 1
ATOM 700 C CA . SER A 1 88 ? -3.844 10.322 12.193 1.00 66.38 88 SER A CA 1
ATOM 701 C C . SER A 1 88 ? -5.351 10.527 12.382 1.00 66.38 88 SER A C 1
ATOM 703 O O . SER A 1 88 ? -5.781 11.024 13.423 1.00 66.38 88 SER A O 1
ATOM 705 N N . LEU A 1 89 ? -6.172 10.066 11.432 1.00 67.00 89 LEU A N 1
ATOM 706 C CA . LEU A 1 89 ? -7.632 10.087 11.563 1.00 67.00 89 LEU A CA 1
ATOM 707 C C . LEU A 1 89 ? -8.123 9.197 12.711 1.00 67.00 89 LEU A C 1
ATOM 709 O O . LEU A 1 89 ? -8.955 9.643 13.500 1.00 67.00 89 LEU A O 1
ATOM 713 N N . GLN A 1 90 ? -7.583 7.982 12.856 1.00 64.69 90 GLN A N 1
ATOM 714 C CA . GLN A 1 90 ? -7.913 7.110 13.988 1.00 64.69 90 GLN A CA 1
ATOM 715 C C . GLN A 1 90 ? -7.540 7.749 15.330 1.00 64.69 90 GLN A C 1
ATOM 717 O O . GLN A 1 90 ? -8.370 7.765 16.233 1.00 64.69 90 GLN A O 1
ATOM 722 N N . ASN A 1 91 ? -6.354 8.352 15.438 1.00 61.84 91 ASN A N 1
ATOM 723 C CA . ASN A 1 91 ? -5.916 9.041 16.654 1.00 61.84 91 ASN A CA 1
ATOM 724 C C . ASN A 1 91 ? -6.803 10.255 16.982 1.00 61.84 91 ASN A C 1
ATOM 726 O O . ASN A 1 91 ? -7.142 10.483 18.142 1.00 61.84 91 ASN A O 1
ATOM 730 N N . LYS A 1 92 ? -7.213 11.036 15.972 1.00 60.69 92 LYS A N 1
ATOM 731 C CA . LYS A 1 92 ? -8.134 12.170 16.164 1.00 60.69 92 LYS A CA 1
ATOM 732 C C . LYS A 1 92 ? -9.520 11.712 16.614 1.00 60.69 92 LYS A C 1
ATOM 734 O O . LYS A 1 92 ? -10.091 12.326 17.513 1.00 60.69 92 LYS A O 1
ATOM 739 N N . GLN A 1 93 ? -10.051 10.643 16.020 1.00 59.50 93 GLN A N 1
ATOM 740 C CA . GLN A 1 93 ? -11.339 10.074 16.421 1.00 59.50 93 GLN A CA 1
ATOM 741 C C . GLN A 1 93 ? -11.273 9.489 17.837 1.00 59.50 93 GLN A C 1
ATOM 743 O O . GLN A 1 93 ? -12.181 9.693 18.644 1.00 59.50 93 GLN A O 1
ATOM 748 N N . SER A 1 94 ? -10.177 8.815 18.183 1.00 56.34 94 SER A N 1
ATOM 749 C CA . SER A 1 94 ? -10.012 8.235 19.510 1.00 56.34 94 SER A CA 1
ATOM 750 C C . SER A 1 94 ? -9.818 9.309 20.591 1.00 56.34 94 SER A C 1
ATOM 752 O O . SER A 1 94 ? -10.403 9.190 21.659 1.00 56.34 94 SER A O 1
ATOM 754 N N . ASN A 1 95 ? -9.154 10.436 20.292 1.00 58.78 95 ASN A N 1
ATOM 755 C CA . ASN A 1 95 ? -9.084 11.606 21.189 1.00 58.78 95 ASN A CA 1
ATOM 756 C C . ASN A 1 95 ? -10.425 12.330 21.411 1.00 58.78 95 ASN A C 1
ATOM 758 O O . ASN A 1 95 ? -10.498 13.251 22.220 1.00 58.78 95 ASN A O 1
ATOM 762 N N . ARG A 1 96 ? -11.493 11.948 20.703 1.00 60.81 96 ARG A N 1
ATOM 763 C CA . ARG A 1 96 ? -12.862 12.417 20.976 1.00 60.81 96 ARG A CA 1
ATOM 764 C C . ARG A 1 96 ? -13.718 11.378 21.696 1.00 60.81 96 ARG A C 1
ATOM 766 O O . ARG A 1 96 ? -14.820 11.703 22.131 1.00 60.81 96 ARG A O 1
ATOM 773 N N . THR A 1 97 ? -13.238 10.144 21.818 1.00 64.56 97 THR A N 1
ATOM 774 C CA . THR A 1 97 ? -14.010 9.047 22.403 1.00 64.56 97 THR A CA 1
ATOM 775 C C . THR A 1 97 ? -13.874 9.092 23.923 1.00 64.56 97 THR A C 1
ATOM 777 O O . THR A 1 97 ? -12.776 8.967 24.463 1.00 64.56 97 THR A O 1
ATOM 780 N N . ARG A 1 98 ? -14.997 9.313 24.612 1.00 67.25 98 ARG A N 1
ATOM 781 C CA . ARG A 1 98 ? -15.081 9.288 26.076 1.00 67.25 98 ARG A CA 1
ATOM 782 C C . ARG A 1 98 ? -15.401 7.872 26.537 1.00 67.25 98 ARG A C 1
ATOM 784 O O . ARG A 1 98 ? -16.369 7.278 26.070 1.00 67.25 98 ARG A O 1
ATOM 791 N N . TYR A 1 99 ? -14.617 7.366 27.474 1.00 68.75 99 TYR A N 1
ATOM 792 C CA . TYR A 1 99 ? -14.828 6.086 28.130 1.00 68.75 99 TYR A CA 1
ATOM 793 C C . TYR A 1 99 ? -15.271 6.306 29.570 1.00 68.75 99 TYR A C 1
ATOM 795 O O . TYR A 1 99 ? -14.814 7.236 30.232 1.00 68.75 99 TYR A O 1
ATOM 803 N N . TYR A 1 100 ? -16.156 5.438 30.057 1.00 67.25 100 TYR A N 1
ATOM 804 C CA . TYR A 1 100 ? -16.617 5.454 31.440 1.00 67.25 100 TYR A CA 1
ATOM 805 C C . TYR A 1 100 ? -16.262 4.135 32.119 1.00 67.25 100 TYR A C 1
ATOM 807 O O . TYR A 1 100 ? -16.634 3.055 31.653 1.00 67.25 100 TYR A O 1
ATOM 815 N N . CYS A 1 101 ? -15.528 4.226 33.221 1.00 66.69 101 CYS A N 1
ATOM 816 C CA . CYS A 1 101 ? -15.123 3.088 34.028 1.00 66.69 101 CYS A CA 1
ATOM 817 C C . CYS A 1 101 ? -16.133 2.873 35.155 1.00 66.69 101 CYS A C 1
ATOM 819 O O . CYS A 1 101 ? -16.230 3.684 36.064 1.00 66.69 101 CYS A O 1
ATOM 821 N N . THR A 1 102 ? -16.851 1.748 35.145 1.00 69.25 102 THR A N 1
ATOM 822 C CA . THR A 1 102 ? -17.819 1.421 36.212 1.00 69.25 102 THR A CA 1
ATOM 823 C C . THR A 1 102 ? -17.166 1.002 37.529 1.00 69.25 102 THR A C 1
ATOM 825 O O . THR A 1 102 ? -17.861 0.844 38.521 1.00 69.25 102 THR A O 1
ATOM 828 N N . ASN A 1 103 ? -15.858 0.726 37.525 1.00 67.75 103 ASN A N 1
ATOM 829 C CA . ASN A 1 103 ? -15.132 0.275 38.716 1.00 67.75 103 ASN A CA 1
ATOM 830 C C . ASN A 1 103 ? -14.623 1.460 39.550 1.00 67.75 103 ASN A C 1
ATOM 832 O O . ASN A 1 103 ? -14.616 1.409 40.771 1.00 67.75 103 ASN A O 1
ATOM 836 N N . CYS A 1 104 ? -14.230 2.531 38.864 1.00 71.25 104 CYS A N 1
ATOM 837 C CA . CYS A 1 104 ? -13.682 3.758 39.428 1.00 71.25 104 CYS A CA 1
ATOM 838 C C . CYS A 1 104 ? -14.635 4.956 39.315 1.00 71.25 104 CYS A C 1
ATOM 840 O O . CYS A 1 104 ? -14.345 6.028 39.830 1.00 71.25 104 CYS A O 1
ATOM 842 N N . ASN A 1 105 ? -15.777 4.785 38.638 1.00 69.12 105 ASN A N 1
ATOM 843 C CA . ASN A 1 105 ? -16.768 5.823 38.338 1.00 69.12 105 ASN A CA 1
ATOM 844 C C . ASN A 1 105 ? -16.183 7.089 37.692 1.00 69.12 105 ASN A C 1
ATOM 846 O O . ASN A 1 105 ? -16.789 8.159 37.753 1.00 69.12 105 ASN A O 1
ATOM 850 N N . HIS A 1 106 ? -15.034 6.954 37.029 1.00 70.31 106 HIS A N 1
ATOM 851 C CA . HIS A 1 106 ? -14.339 8.045 36.366 1.00 70.31 106 HIS A CA 1
ATOM 852 C C . HIS A 1 106 ? -14.543 7.986 34.849 1.00 70.31 106 HIS A C 1
ATOM 854 O O . HIS A 1 106 ? -14.561 6.909 34.235 1.00 70.31 106 HIS A O 1
ATOM 860 N N . ALA A 1 107 ? -14.703 9.161 34.241 1.00 69.12 107 ALA A N 1
ATOM 861 C CA . ALA A 1 107 ? -14.778 9.320 32.796 1.00 69.12 107 ALA A CA 1
ATOM 862 C C . ALA A 1 107 ? -13.431 9.821 32.275 1.00 69.12 107 ALA A C 1
ATOM 864 O O . ALA A 1 107 ? -12.908 10.808 32.780 1.00 69.12 107 ALA A O 1
ATOM 865 N N . PHE A 1 108 ? -12.890 9.183 31.242 1.00 71.94 108 PHE A N 1
ATOM 866 C CA . PHE A 1 108 ? -11.616 9.589 30.649 1.00 71.94 108 PHE A CA 1
ATOM 867 C C . PHE A 1 108 ? -11.669 9.552 29.122 1.00 71.94 108 PHE A C 1
ATOM 869 O O . PHE A 1 108 ? -12.550 8.938 28.518 1.00 71.94 108 PHE A O 1
ATOM 876 N N . VAL A 1 109 ? -10.729 10.243 28.484 1.00 69.50 109 VAL A N 1
ATOM 877 C CA . VAL A 1 109 ? -10.595 10.317 27.025 1.00 69.50 109 VAL A CA 1
ATOM 878 C C . VAL A 1 109 ? -9.260 9.707 26.652 1.00 69.50 109 VAL A C 1
ATOM 880 O O . VAL A 1 109 ? -8.247 10.028 27.265 1.00 69.50 109 VAL A O 1
ATOM 883 N N . GLY A 1 110 ? -9.240 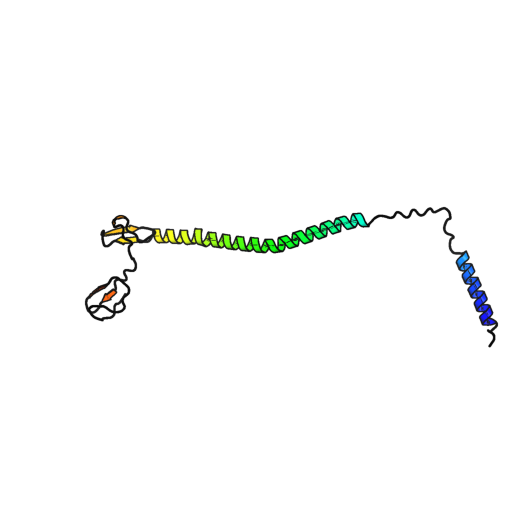8.834 25.650 1.00 66.19 110 GLY A N 1
ATOM 884 C CA . GLY A 1 110 ? -7.986 8.208 25.267 1.00 66.19 110 GLY A CA 1
ATOM 885 C C . GLY A 1 110 ? -8.049 7.432 23.963 1.00 66.19 110 GLY A C 1
ATOM 886 O O . GLY A 1 110 ? -9.121 7.162 23.423 1.00 66.19 110 GLY A O 1
ATOM 887 N N . PRO A 1 111 ? -6.887 7.033 23.430 1.00 64.38 111 PRO A N 1
ATOM 888 C CA . PRO A 1 111 ? -6.835 6.303 22.179 1.00 64.38 111 PRO A CA 1
ATOM 889 C C . PRO A 1 111 ? -7.319 4.857 22.279 1.00 64.38 111 PRO A C 1
ATOM 891 O O . PRO A 1 111 ? -7.690 4.250 21.277 1.00 64.38 111 PRO A O 1
ATOM 894 N N . LYS A 1 112 ? -7.315 4.304 23.491 1.00 69.62 112 LYS A N 1
ATOM 895 C CA . LYS A 1 112 ? -7.700 2.930 23.787 1.00 69.62 112 LYS A CA 1
ATOM 896 C C . LYS A 1 112 ? -8.679 2.922 24.960 1.00 69.62 112 LYS A C 1
ATOM 898 O O . LYS A 1 112 ? -8.567 3.781 25.835 1.00 69.62 112 LYS A O 1
ATOM 903 N N . PRO A 1 113 ? -9.589 1.941 25.020 1.00 70.25 113 PRO A N 1
ATOM 904 C CA . PRO A 1 113 ? -10.476 1.759 26.156 1.00 70.25 113 PRO A CA 1
ATOM 905 C C . PRO A 1 113 ? -9.692 1.089 27.297 1.00 70.25 113 PRO A C 1
ATOM 907 O O . PRO A 1 113 ? -9.891 -0.080 27.602 1.00 70.25 113 PRO A O 1
ATOM 910 N N . TYR A 1 114 ? -8.724 1.789 27.883 1.00 75.31 114 TYR A N 1
ATOM 911 C CA . TYR A 1 114 ? -7.901 1.296 28.988 1.00 75.31 114 TYR A CA 1
ATOM 912 C C . TYR A 1 114 ? -7.903 2.325 30.105 1.00 75.31 114 TYR A C 1
ATOM 914 O O . TYR A 1 114 ? -7.572 3.484 29.873 1.00 75.31 114 TYR A O 1
ATOM 922 N N . CYS A 1 115 ? -8.317 1.901 31.293 1.00 74.31 115 CYS A N 1
ATOM 923 C CA . CYS A 1 115 ? -8.355 2.763 32.458 1.00 74.31 115 CYS A CA 1
ATOM 924 C C . CYS A 1 115 ? -7.034 2.633 33.215 1.00 74.31 115 CYS A C 1
ATOM 926 O O . CYS A 1 115 ? -6.759 1.576 33.781 1.00 74.31 115 CYS A O 1
ATOM 928 N N . GLU A 1 116 ? -6.234 3.699 33.230 1.00 73.12 116 GLU A N 1
ATOM 929 C CA . GLU A 1 116 ? -4.949 3.723 33.941 1.00 73.12 116 GLU A CA 1
ATOM 930 C C . GLU A 1 116 ? -5.126 3.579 35.455 1.00 73.12 116 GLU A C 1
ATOM 932 O O . GLU A 1 116 ? -4.366 2.853 36.086 1.00 73.12 116 GLU A O 1
ATOM 937 N N . GLU A 1 117 ? -6.181 4.171 36.023 1.00 72.06 117 GLU A N 1
ATOM 938 C CA . GLU A 1 117 ? -6.465 4.103 37.464 1.00 72.06 117 GLU A CA 1
ATOM 939 C C . GLU A 1 117 ? -6.766 2.682 37.953 1.00 72.06 117 GLU A C 1
ATOM 941 O O . GLU A 1 117 ? -6.421 2.318 39.072 1.00 72.06 117 GLU A O 1
ATOM 946 N N . CYS A 1 118 ? -7.423 1.866 37.126 1.00 70.19 118 CYS A N 1
ATOM 947 C CA . CYS A 1 118 ? -7.824 0.508 37.500 1.00 70.19 118 CYS A CA 1
ATOM 948 C C . CYS A 1 118 ? -6.951 -0.587 36.877 1.00 70.19 118 CYS A C 1
ATOM 950 O O . CYS A 1 118 ? -7.165 -1.760 37.172 1.00 70.19 118 CYS A O 1
ATOM 952 N N . GLY A 1 119 ? -6.031 -0.247 35.972 1.00 73.12 119 GLY A N 1
ATOM 953 C CA . GLY A 1 119 ? -5.217 -1.224 35.243 1.00 73.12 119 GLY A CA 1
ATOM 954 C C . GLY A 1 119 ? -6.017 -2.192 34.358 1.00 73.12 119 GLY A C 1
ATOM 955 O O . GLY A 1 119 ? -5.503 -3.232 33.951 1.00 73.12 119 GLY A O 1
ATOM 956 N N . ILE A 1 120 ? -7.288 -1.886 34.074 1.00 65.94 120 ILE A N 1
ATOM 957 C CA . ILE A 1 120 ? -8.196 -2.760 33.323 1.00 65.94 120 ILE A CA 1
ATOM 958 C C . ILE A 1 120 ? -8.477 -2.203 31.935 1.00 65.94 120 ILE A C 1
ATOM 960 O O . ILE A 1 120 ? -8.747 -1.014 31.737 1.00 65.94 120 ILE A O 1
ATOM 964 N N . GLN A 1 121 ? -8.495 -3.106 30.960 1.00 67.12 121 GLN A N 1
ATOM 965 C CA . GLN A 1 121 ? -9.015 -2.804 29.639 1.00 67.12 121 GLN A CA 1
ATOM 966 C C . GLN A 1 121 ? -10.546 -2.808 29.702 1.00 67.12 121 GLN A C 1
ATOM 968 O O . GLN A 1 121 ? -11.182 -3.814 30.025 1.00 67.12 121 GLN A O 1
ATOM 973 N N . LEU A 1 122 ? -11.151 -1.658 29.421 1.00 64.31 122 LEU A N 1
ATOM 974 C CA . LEU A 1 122 ? -12.587 -1.537 29.256 1.00 64.31 122 LEU A CA 1
ATOM 975 C C . LEU A 1 122 ? -12.978 -2.300 27.987 1.00 64.31 122 LEU A C 1
ATOM 977 O O . LEU A 1 122 ? -12.706 -1.883 26.865 1.00 64.31 122 LEU A O 1
ATOM 981 N N . ASN A 1 123 ? -13.658 -3.429 28.154 1.00 57.75 123 ASN A N 1
ATOM 982 C CA . ASN A 1 123 ? -14.407 -4.024 27.055 1.00 57.75 123 ASN A C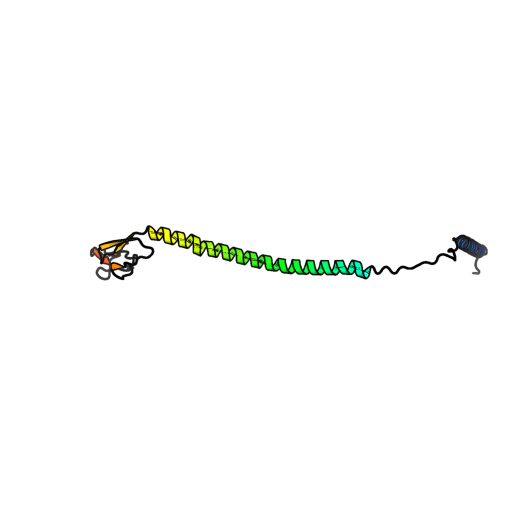A 1
ATOM 983 C C . ASN A 1 123 ? -15.619 -3.125 26.783 1.00 57.75 123 ASN A C 1
ATOM 985 O O . ASN A 1 123 ? -16.677 -3.303 27.381 1.00 57.75 123 ASN A O 1
ATOM 989 N N . CYS A 1 124 ? -15.462 -2.134 25.902 1.00 51.53 124 CYS A N 1
ATOM 990 C CA . CYS A 1 124 ? -16.564 -1.281 25.447 1.00 51.53 124 CYS A CA 1
ATOM 991 C C . CYS A 1 124 ? -17.616 -2.037 24.616 1.00 51.53 124 CYS A C 1
ATOM 993 O O . CYS A 1 124 ? -18.670 -1.480 24.342 1.00 51.53 124 CYS A O 1
ATOM 995 N N . ASP A 1 125 ? -17.405 -3.328 24.342 1.00 45.12 125 ASP A N 1
ATOM 996 C CA . ASP A 1 125 ? -18.430 -4.273 23.877 1.00 45.12 125 ASP A CA 1
ATOM 997 C C . ASP A 1 125 ? -19.276 -4.844 25.039 1.00 45.12 125 ASP A C 1
ATOM 999 O O . ASP A 1 125 ? -19.692 -6.008 25.041 1.00 45.12 125 ASP A O 1
ATOM 1003 N N . ARG A 1 126 ? -19.592 -4.023 26.049 1.00 46.81 126 ARG A N 1
ATOM 1004 C CA . ARG A 1 126 ? -20.724 -4.301 26.943 1.00 46.81 126 ARG A CA 1
ATOM 1005 C C . ARG A 1 126 ? -22.008 -3.884 26.232 1.00 46.81 126 ARG A C 1
ATOM 1007 O O . ARG A 1 126 ? -22.686 -2.963 26.675 1.00 46.81 126 ARG A O 1
ATOM 1014 N N . ASN A 1 127 ? -22.386 -4.593 25.170 1.00 48.50 127 ASN A N 1
ATOM 1015 C CA . ASN A 1 127 ? -23.809 -4.681 24.851 1.00 48.50 127 ASN A CA 1
ATOM 1016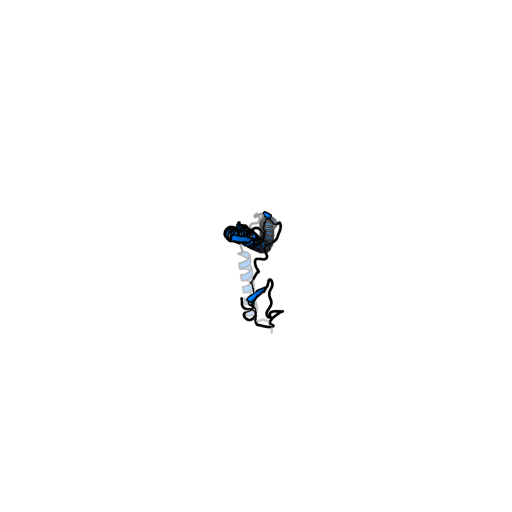 C C . ASN A 1 127 ? -24.443 -5.329 26.088 1.00 48.50 127 ASN A C 1
ATOM 1018 O O . ASN A 1 127 ? -24.287 -6.530 26.311 1.00 48.50 127 ASN A O 1
ATOM 1022 N N . MET A 1 128 ? -25.016 -4.508 26.968 1.00 57.56 128 MET A N 1
ATOM 1023 C CA . MET A 1 128 ? -25.707 -4.956 28.167 1.00 57.56 128 MET A CA 1
ATOM 1024 C C . MET A 1 128 ? -27.002 -5.611 27.715 1.00 57.56 128 MET A C 1
ATOM 1026 O O . MET A 1 128 ? -28.044 -4.974 27.622 1.00 57.56 128 MET A O 1
ATOM 1030 N N . TYR A 1 129 ? -26.933 -6.900 27.411 1.00 55.25 129 TYR A N 1
ATOM 1031 C CA . TYR A 1 129 ? -28.108 -7.665 27.037 1.00 55.25 129 TYR A CA 1
ATOM 1032 C C . TYR A 1 129 ? -29.050 -7.732 28.235 1.00 55.25 129 TYR A C 1
ATOM 1034 O O . TYR A 1 129 ? -28.719 -8.357 29.245 1.00 55.25 129 TYR A O 1
ATOM 1042 N N . LYS A 1 130 ? -30.218 -7.094 28.135 1.00 63.50 130 LYS A N 1
ATOM 1043 C CA . LYS A 1 130 ? -31.237 -7.128 29.190 1.00 63.50 130 LYS A CA 1
ATOM 1044 C C . LYS A 1 130 ? -32.251 -8.235 28.888 1.00 63.50 130 LYS A C 1
ATOM 1046 O O . LYS A 1 130 ? -32.896 -8.211 27.837 1.00 63.50 130 LYS A O 1
ATOM 1051 N N . CYS A 1 131 ? -32.416 -9.219 29.786 1.00 68.50 131 CYS A N 1
ATOM 1052 C CA . CYS A 1 131 ? -33.537 -10.172 29.659 1.00 68.50 131 CYS A CA 1
ATOM 1053 C C . CYS A 1 131 ? -34.834 -9.424 29.961 1.00 68.50 131 CYS A C 1
ATOM 1055 O O . CYS A 1 131 ? -35.003 -8.868 31.042 1.00 68.50 131 CYS A O 1
ATOM 1057 N N . ARG A 1 132 ? -35.786 -9.461 29.024 1.00 67.81 132 ARG A N 1
ATOM 1058 C CA . ARG A 1 132 ? -37.122 -8.882 29.227 1.00 67.81 132 ARG A CA 1
ATOM 1059 C C . ARG A 1 132 ? -37.909 -9.591 30.336 1.00 67.81 132 ARG A C 1
ATOM 1061 O O . ARG A 1 132 ? -38.700 -8.951 31.010 1.00 67.81 132 ARG A O 1
ATOM 1068 N N . CYS A 1 133 ? -37.684 -10.891 30.529 1.00 73.69 133 CYS A N 1
ATOM 1069 C CA . CYS A 1 133 ? -38.413 -11.699 31.509 1.00 73.69 133 CYS A CA 1
ATOM 1070 C C . CYS A 1 133 ? -37.919 -11.511 32.953 1.00 73.69 133 CYS A C 1
ATOM 1072 O O . CYS A 1 133 ? -38.737 -11.527 33.859 1.00 73.69 133 CYS A O 1
ATOM 1074 N N . CYS A 1 134 ? -36.608 -11.356 33.186 1.00 78.50 134 CYS A N 1
ATOM 1075 C CA . CYS A 1 134 ? -36.042 -11.243 34.541 1.00 78.50 134 CYS A CA 1
ATOM 1076 C C . CYS A 1 134 ? -35.364 -9.899 34.834 1.00 78.50 134 CYS A C 1
ATOM 1078 O O . CYS A 1 134 ? -34.880 -9.690 35.940 1.00 78.50 134 CYS A O 1
ATOM 1080 N N . GLY A 1 135 ? -35.272 -8.996 33.855 1.00 68.19 135 GLY A N 1
ATOM 1081 C CA . GLY A 1 135 ? -34.680 -7.666 34.020 1.00 68.19 135 GLY A CA 1
ATOM 1082 C C . GLY A 1 135 ? -33.159 -7.638 34.213 1.00 68.19 135 GLY A C 1
ATOM 1083 O O . GLY A 1 135 ? -32.586 -6.551 34.194 1.00 68.19 135 GLY A O 1
ATOM 1084 N N . GLN A 1 136 ? -32.505 -8.796 34.358 1.00 66.50 136 GLN A N 1
ATOM 1085 C CA . GLN A 1 136 ? -31.059 -8.897 34.554 1.00 66.50 136 GLN A CA 1
ATOM 1086 C C . GLN A 1 136 ? -30.280 -8.487 33.302 1.00 66.50 136 GLN A C 1
ATOM 1088 O O . GLN A 1 136 ? -30.677 -8.792 32.171 1.00 66.50 136 GLN A O 1
ATOM 1093 N N . THR A 1 137 ? -29.153 -7.816 33.532 1.00 65.88 137 THR A N 1
ATOM 1094 C CA . THR A 1 137 ? -28.185 -7.404 32.516 1.00 65.88 137 THR A CA 1
ATOM 1095 C C . THR A 1 137 ? -27.012 -8.380 32.479 1.00 65.88 137 THR A C 1
ATOM 1097 O O . THR A 1 137 ? -26.512 -8.815 33.515 1.00 65.88 137 THR A O 1
ATOM 1100 N N . PHE A 1 138 ? -26.565 -8.736 31.275 1.00 60.94 138 PHE A N 1
ATOM 1101 C CA . PHE A 1 138 ? -25.463 -9.679 31.076 1.00 60.94 138 PHE A CA 1
ATOM 1102 C C . PHE A 1 138 ? -24.292 -9.031 30.342 1.00 60.94 138 PHE A C 1
ATOM 1104 O O . PHE A 1 138 ? -24.476 -8.211 29.442 1.00 60.94 138 PHE A O 1
ATOM 1111 N N . ILE A 1 139 ? -23.080 -9.448 30.712 1.00 54.78 139 ILE A N 1
ATOM 1112 C CA . ILE A 1 139 ? -21.831 -9.044 30.064 1.00 54.78 139 ILE A CA 1
ATOM 1113 C C . ILE A 1 139 ? -21.420 -10.163 29.094 1.00 54.78 139 ILE A C 1
ATOM 1115 O O . ILE A 1 139 ? -21.145 -11.287 29.514 1.00 54.78 139 ILE A O 1
ATOM 1119 N N . GLY A 1 140 ? -21.411 -9.862 27.791 1.00 53.88 140 GLY A N 1
ATOM 1120 C CA . GLY A 1 140 ? -21.015 -10.779 26.711 1.00 53.88 140 GLY A CA 1
ATOM 1121 C C . GLY A 1 140 ? -22.151 -11.129 25.740 1.00 53.88 140 GLY A C 1
ATOM 1122 O O . GLY A 1 140 ? -23.315 -11.198 26.127 1.00 53.88 140 GLY A O 1
ATOM 1123 N N . LYS A 1 141 ? -21.816 -11.361 24.458 1.00 58.56 141 LYS A N 1
ATOM 1124 C CA . LYS A 1 141 ? -22.785 -11.695 23.394 1.00 58.56 141 LYS A CA 1
ATOM 1125 C C . LYS A 1 141 ? -23.515 -13.003 23.707 1.00 58.56 141 LYS A C 1
ATOM 1127 O O . LYS A 1 141 ? -22.952 -14.083 23.554 1.00 58.56 141 LYS A O 1
ATOM 1132 N N . ARG A 1 142 ? -24.784 -12.915 24.114 1.00 63.72 142 ARG A N 1
ATOM 1133 C CA . ARG A 1 142 ? -25.666 -14.071 24.333 1.00 63.72 142 ARG A CA 1
ATOM 1134 C C . ARG A 1 142 ? -27.009 -13.826 23.651 1.00 63.72 142 ARG A C 1
ATOM 1136 O O . ARG A 1 142 ? -27.571 -12.746 23.760 1.00 63.72 142 ARG A O 1
ATOM 1143 N N . LYS A 1 143 ? -27.534 -14.839 22.955 1.00 66.31 143 LYS A N 1
ATOM 1144 C CA . LYS A 1 143 ? -28.869 -14.781 22.322 1.00 66.31 143 LYS A CA 1
ATOM 1145 C C . LYS A 1 143 ? -29.999 -15.093 23.310 1.00 66.31 143 LYS A C 1
ATOM 1147 O O . LYS A 1 143 ? -31.141 -14.693 23.100 1.00 66.31 143 LYS A O 1
ATOM 1152 N N . ILE A 1 144 ? -29.675 -15.837 24.368 1.00 71.12 144 ILE A N 1
ATOM 1153 C CA . ILE A 1 144 ? -30.628 -16.432 25.303 1.00 71.12 144 ILE A CA 1
ATOM 1154 C C . ILE A 1 144 ? -30.124 -16.202 26.726 1.00 71.12 144 ILE A C 1
ATOM 1156 O O . ILE A 1 144 ? -28.936 -16.371 27.013 1.00 71.12 144 ILE A O 1
ATOM 1160 N N . CYS A 1 145 ? -31.030 -15.819 27.617 1.00 72.81 145 CYS A N 1
ATOM 1161 C CA . CYS A 1 145 ? -30.721 -15.672 29.029 1.00 72.81 145 CYS A CA 1
ATOM 1162 C C . CYS A 1 145 ? -30.558 -17.045 29.710 1.00 72.81 145 CYS A C 1
ATOM 1164 O O . CYS A 1 145 ? -31.450 -17.885 29.583 1.00 72.81 145 CYS A O 1
ATOM 1166 N N . PRO A 1 146 ? -29.486 -17.271 30.488 1.00 73.38 146 PRO A N 1
ATOM 1167 C CA . PRO A 1 146 ? -29.265 -18.538 31.189 1.00 73.38 146 PRO A CA 1
ATOM 1168 C C . PRO A 1 146 ? -30.306 -18.812 32.285 1.00 73.38 146 PRO A C 1
ATOM 1170 O O . PRO A 1 146 ? -30.564 -19.965 32.604 1.00 73.38 146 PRO A O 1
ATOM 1173 N N . HIS A 1 147 ? -30.923 -17.762 32.829 1.00 74.00 147 HIS A N 1
ATOM 1174 C CA . HIS A 1 147 ? -31.894 -17.869 33.915 1.00 74.00 147 HIS A CA 1
ATOM 1175 C C . HIS A 1 147 ? -33.330 -18.054 33.408 1.00 74.00 147 HIS A C 1
ATOM 1177 O O . HIS A 1 147 ? -34.079 -18.880 33.913 1.00 74.00 147 HIS A O 1
ATOM 1183 N N . CYS A 1 148 ? -33.735 -17.241 32.425 1.00 77.56 148 CYS A N 1
ATOM 1184 C CA . CYS A 1 148 ? -35.129 -17.133 31.979 1.00 77.56 148 CYS A CA 1
ATOM 1185 C C . CYS A 1 148 ? -35.384 -17.871 30.646 1.00 77.56 148 CYS A C 1
ATOM 1187 O O . CYS A 1 148 ? -36.524 -17.936 30.200 1.00 77.56 148 CYS A O 1
ATOM 1189 N N . LYS A 1 149 ? -34.330 -18.337 29.949 1.00 80.38 149 LYS A N 1
ATOM 1190 C CA . LYS A 1 149 ? -34.351 -18.784 28.535 1.00 80.38 149 LYS A CA 1
ATOM 1191 C C . LYS A 1 149 ? -35.019 -17.799 27.551 1.00 80.38 149 LYS A C 1
ATOM 1193 O O . LYS A 1 149 ? -35.248 -18.129 26.391 1.00 80.38 149 LYS A O 1
ATOM 1198 N N . GLY A 1 150 ? -35.294 -16.570 27.984 1.00 72.94 150 GLY A N 1
ATOM 1199 C CA . GLY A 1 150 ? -35.877 -15.510 27.172 1.00 72.94 150 GLY A CA 1
ATOM 1200 C C . GLY A 1 150 ? -34.871 -14.906 26.196 1.00 72.94 150 GLY A C 1
ATOM 1201 O O . GLY A 1 150 ? -33.655 -14.948 26.423 1.00 72.94 150 GLY A O 1
ATOM 1202 N N . LYS A 1 151 ? -35.393 -14.322 25.112 1.00 69.44 151 LYS A N 1
ATOM 1203 C CA . LYS A 1 151 ? -34.594 -13.576 24.134 1.00 69.44 151 LYS A CA 1
ATOM 1204 C C . LYS A 1 151 ? -33.998 -12.329 24.785 1.00 69.44 151 LYS A C 1
ATOM 1206 O O . LYS A 1 151 ? -34.687 -11.593 25.496 1.00 69.44 151 LYS A O 1
ATOM 1211 N N . LEU A 1 152 ? -32.712 -12.132 24.536 1.00 65.38 152 LEU A N 1
ATOM 1212 C CA . LEU A 1 152 ? -31.963 -10.954 24.941 1.00 65.38 152 LEU A CA 1
ATOM 1213 C C . LEU A 1 152 ? -32.021 -9.915 23.813 1.00 65.38 152 LEU A C 1
ATOM 1215 O O . LEU A 1 152 ? -31.820 -10.268 22.651 1.00 65.38 152 LEU A O 1
ATOM 1219 N N . TYR A 1 153 ? -32.311 -8.661 24.154 1.00 57.09 153 TYR A N 1
ATOM 1220 C CA . TYR A 1 153 ? -32.353 -7.540 23.207 1.00 57.09 153 TYR A CA 1
ATOM 1221 C C . TYR A 1 153 ? -31.152 -6.616 23.457 1.00 57.09 153 TYR A C 1
ATOM 1223 O O . TYR A 1 153 ? -30.622 -6.604 24.575 1.00 57.09 153 TYR A O 1
ATOM 1231 N N . TYR A 1 154 ? -30.694 -5.949 22.394 1.00 54.16 154 TYR A N 1
ATOM 1232 C CA . TYR A 1 154 ? -29.552 -5.029 22.394 1.00 54.16 154 TYR A CA 1
ATOM 1233 C C . TYR A 1 154 ? -29.932 -3.643 22.912 1.00 54.16 154 TYR A C 1
ATOM 1235 O O . TYR A 1 154 ? -31.101 -3.242 22.709 1.00 54.16 154 TYR A O 1
#

Sequence (154 aa):
MPPSKEDILLTYLGKRDANRNLSNTPKPDENLVYKATIENYSYKAGKWIVVIVILSFIMTLFAGIGSLILSLFVLAVVFVYYYGIKRSLQNKQSNRTRYYCTNCNHAFVGPKPYCEECGIQLNCDRNMYKCRCCGQTFIGKRKICPHCKGKLYY